Protein AF-A0A9X3XMM6-F1 (afdb_monomer_lite)

pLDDT: mean 83.28, std 13.73, range [56.25, 97.62]

Organism: NCBI:txid1559

Radius of gyration: 13.14 Å; chains: 1; bounding box: 28×25×32 Å

Foldseek 3Di:
DVVVQVCQQPPDPDPDRDDDDDLVPDPDPVVNVCCVVPNDDPDDDDD

Secondary structure (DSSP, 8-state):
-HHHHHHHHHSSSSSS------GGG---HHHHHHHHHH---------

Structure (mmCIF, N/CA/C/O backbone):
data_AF-A0A9X3XMM6-F1
#
_entry.id   AF-A0A9X3XMM6-F1
#
loop_
_atom_site.group_PDB
_atom_site.id
_atom_site.type_symbol
_atom_site.label_atom_id
_atom_site.label_alt_id
_atom_site.label_comp_id
_atom_site.label_asym_id
_atom_site.label_entity_id
_atom_site.label_seq_id
_atom_site.pdbx_PDB_ins_code
_atom_site.Cartn_x
_atom_site.Cartn_y
_atom_site.Cartn_z
_atom_site.occupancy
_atom_site.B_iso_or_equiv
_atom_site.auth_seq_id
_atom_site.auth_comp_id
_atom_site.auth_asym_id
_atom_site.auth_atom_id
_atom_site.pdbx_PDB_model_num
ATOM 1 N N . MET A 1 1 ? 6.332 15.421 1.646 1.00 57.78 1 MET A N 1
ATOM 2 C CA . MET A 1 1 ? 6.609 13.976 1.787 1.00 57.78 1 MET A CA 1
ATOM 3 C C . MET A 1 1 ? 7.591 13.700 2.924 1.00 57.78 1 MET A C 1
ATOM 5 O O . MET A 1 1 ? 7.303 12.825 3.723 1.00 57.78 1 MET A O 1
ATOM 9 N N . GLU A 1 2 ? 8.659 14.496 3.089 1.00 56.25 2 GLU A N 1
ATOM 10 C CA . GLU A 1 2 ? 9.624 14.340 4.203 1.00 56.25 2 GLU A CA 1
ATOM 11 C C . GLU A 1 2 ? 9.011 14.380 5.615 1.00 56.25 2 GLU A C 1
ATOM 13 O O . GLU A 1 2 ? 9.435 13.632 6.487 1.00 56.25 2 GLU A O 1
ATOM 18 N N . PHE A 1 3 ? 7.999 15.220 5.859 1.00 58.38 3 PHE A N 1
ATOM 19 C CA . PHE A 1 3 ? 7.461 15.391 7.215 1.00 58.38 3 PHE A CA 1
ATOM 20 C C . PHE A 1 3 ? 6.644 14.184 7.711 1.00 58.38 3 PHE A C 1
ATOM 22 O O . PHE A 1 3 ? 6.672 13.863 8.891 1.00 58.38 3 PHE A O 1
ATOM 29 N N . VAL A 1 4 ? 5.936 13.492 6.811 1.00 62.56 4 VAL A N 1
ATOM 30 C CA . VAL A 1 4 ? 5.080 12.343 7.165 1.00 62.56 4 VAL A CA 1
ATOM 31 C C . VAL A 1 4 ? 5.919 11.101 7.461 1.00 62.56 4 VAL A C 1
ATOM 33 O O . VAL A 1 4 ? 5.625 10.375 8.405 1.00 62.56 4 VAL A O 1
ATOM 36 N N . LEU A 1 5 ? 6.987 10.885 6.686 1.00 61.47 5 LEU A N 1
ATOM 37 C CA . LEU A 1 5 ? 7.913 9.768 6.885 1.00 61.47 5 LEU A CA 1
ATOM 38 C C . LEU A 1 5 ? 8.564 9.831 8.273 1.00 61.47 5 LEU A C 1
ATOM 40 O O . LEU A 1 5 ? 8.564 8.844 9.002 1.00 61.47 5 LEU A O 1
ATOM 44 N N . LYS A 1 6 ? 9.008 11.022 8.692 1.00 59.97 6 LYS A N 1
ATOM 45 C CA . LYS A 1 6 ? 9.690 11.215 9.978 1.00 59.97 6 LYS A CA 1
ATOM 46 C C . LYS A 1 6 ? 8.825 10.870 11.198 1.00 59.97 6 LYS A C 1
ATOM 48 O O . LYS A 1 6 ? 9.342 10.332 12.176 1.00 59.97 6 LYS A O 1
ATOM 53 N N . GLU A 1 7 ? 7.527 11.169 11.149 1.00 64.06 7 GLU A N 1
ATOM 54 C CA . GLU A 1 7 ? 6.590 10.845 12.236 1.00 64.06 7 GLU A CA 1
ATOM 55 C C . GLU A 1 7 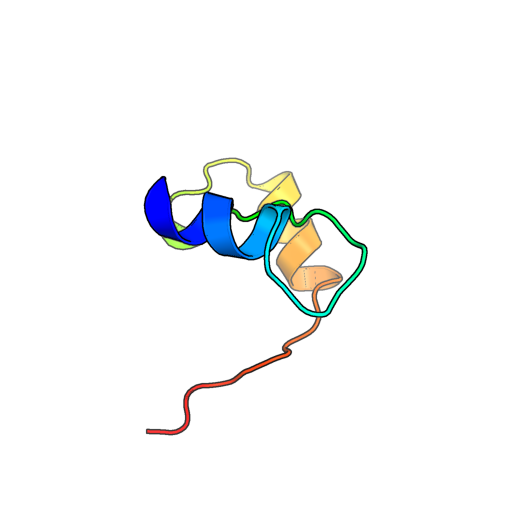? 6.321 9.335 12.334 1.00 64.06 7 GLU A C 1
ATOM 57 O O . GLU A 1 7 ? 6.232 8.788 13.434 1.00 64.06 7 GLU A O 1
ATOM 62 N N . LEU A 1 8 ? 6.264 8.640 11.195 1.00 64.06 8 LEU A N 1
ATOM 63 C CA . LEU A 1 8 ? 6.051 7.191 11.149 1.00 64.06 8 LEU A CA 1
ATOM 64 C C . LEU A 1 8 ? 7.288 6.398 11.577 1.00 64.06 8 LEU A C 1
ATOM 66 O O . LEU A 1 8 ? 7.145 5.360 12.214 1.00 64.06 8 LEU A O 1
ATOM 70 N N . GLU A 1 9 ? 8.486 6.889 11.263 1.00 65.62 9 GLU A N 1
ATOM 71 C CA . GLU A 1 9 ? 9.736 6.187 11.568 1.00 65.62 9 GLU A CA 1
ATOM 72 C C . GLU A 1 9 ? 10.135 6.246 13.051 1.00 65.62 9 GLU A C 1
ATOM 74 O O . GLU A 1 9 ? 10.769 5.312 13.531 1.00 65.62 9 GLU A O 1
ATOM 79 N N . ASN A 1 10 ? 9.792 7.312 13.790 1.00 61.25 10 ASN A N 1
ATOM 80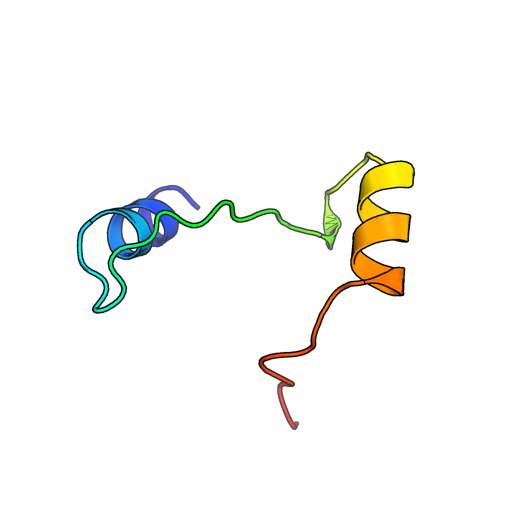 C CA . ASN A 1 10 ? 10.338 7.523 15.143 1.00 61.25 10 ASN A CA 1
ATOM 81 C C . ASN A 1 10 ? 9.322 7.897 16.238 1.00 61.25 10 ASN A C 1
ATOM 83 O O . ASN A 1 10 ? 9.720 7.973 17.400 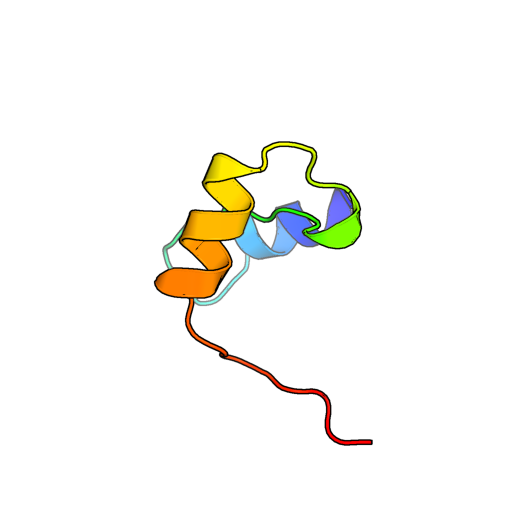1.00 61.25 10 ASN A O 1
ATOM 87 N N . GLN A 1 11 ? 8.046 8.151 15.919 1.00 67.19 11 GLN A N 1
ATOM 88 C CA . GLN A 1 11 ? 7.056 8.610 16.917 1.00 67.19 11 GLN A CA 1
ATOM 89 C C . GLN A 1 11 ? 5.743 7.809 16.935 1.00 67.19 11 GLN A C 1
ATOM 91 O O . GLN A 1 11 ? 4.851 8.091 17.737 1.00 67.19 11 GLN A O 1
ATOM 96 N N . GLY A 1 12 ? 5.612 6.786 16.086 1.00 70.06 12 GLY A N 1
ATOM 97 C CA . GLY A 1 12 ? 4.432 5.923 16.038 1.00 70.06 12 GLY A CA 1
ATOM 98 C C . GLY A 1 12 ? 4.387 4.862 17.153 1.00 70.06 12 GLY A C 1
ATOM 99 O O . GLY A 1 12 ? 5.424 4.464 17.679 1.00 70.06 12 GLY A O 1
ATOM 100 N N . PRO A 1 13 ? 3.197 4.325 17.494 1.00 77.19 13 PRO A N 1
ATOM 101 C CA . PRO A 1 13 ? 3.044 3.268 18.505 1.00 77.19 13 PRO A CA 1
ATOM 102 C C . PRO A 1 13 ? 3.567 1.892 18.052 1.00 77.19 13 PRO A C 1
ATOM 104 O O . PRO A 1 13 ? 3.515 0.930 18.818 1.00 77.19 13 PRO A O 1
ATOM 107 N N . LEU A 1 14 ? 4.014 1.768 16.799 1.00 75.81 14 LEU A N 1
ATOM 108 C CA . LEU A 1 14 ? 4.470 0.516 16.208 1.00 75.81 14 LEU A CA 1
ATOM 109 C C . LEU A 1 14 ? 6.0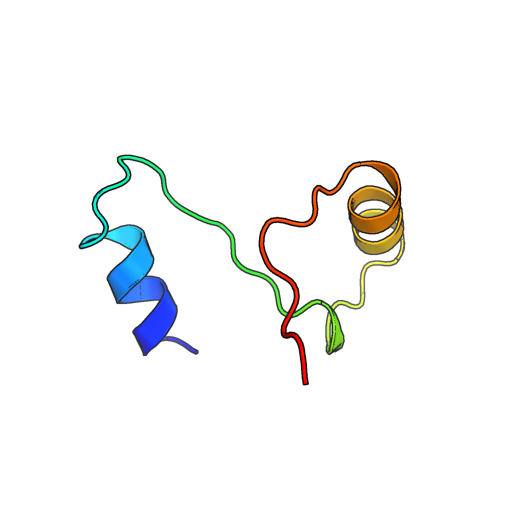03 0.476 16.200 1.00 75.81 14 LEU A C 1
ATOM 111 O O . LEU A 1 14 ? 6.620 1.431 15.738 1.00 75.81 14 LEU A O 1
ATOM 115 N N . PRO A 1 15 ? 6.635 -0.628 16.639 1.00 81.31 15 PRO A N 1
ATOM 116 C CA . PRO A 1 15 ? 8.093 -0.739 16.715 1.00 81.31 15 PRO A CA 1
ATOM 117 C C . PRO A 1 15 ? 8.743 -1.063 15.353 1.00 81.31 15 PRO A C 1
ATOM 119 O O . PRO A 1 15 ? 9.817 -1.661 15.312 1.00 81.31 15 PRO A O 1
ATOM 122 N N . TYR A 1 16 ? 8.078 -0.739 14.238 1.00 80.94 16 TYR A N 1
ATOM 123 C CA . TYR A 1 16 ? 8.504 -1.092 12.882 1.00 80.94 16 TYR A CA 1
ATOM 124 C C . TYR A 1 16 ? 8.747 0.160 12.045 1.00 80.94 16 TYR A C 1
ATOM 126 O O . TYR A 1 16 ? 7.967 1.107 12.100 1.00 80.94 16 TYR A O 1
ATOM 134 N N . LEU A 1 17 ? 9.795 0.118 11.222 1.00 79.19 17 LEU A N 1
ATOM 135 C CA . LEU A 1 17 ? 10.022 1.103 10.170 1.00 79.19 17 LEU A CA 1
ATOM 136 C C . LEU A 1 17 ? 9.183 0.733 8.946 1.00 79.19 17 LEU A C 1
ATOM 138 O O . LEU A 1 17 ? 9.140 -0.433 8.545 1.00 79.19 17 LEU A O 1
ATOM 142 N N . PHE A 1 18 ? 8.521 1.728 8.363 1.00 82.81 18 PHE A N 1
ATOM 143 C CA . PHE A 1 18 ? 7.680 1.554 7.185 1.00 82.81 18 PHE A CA 1
ATOM 144 C C . PHE A 1 18 ? 8.383 2.107 5.954 1.00 82.81 18 PHE A C 1
ATOM 146 O O . PHE A 1 18 ? 8.776 3.268 5.938 1.00 82.81 18 PHE A O 1
ATOM 153 N N . ASP A 1 19 ? 8.468 1.290 4.909 1.00 85.31 19 ASP A N 1
ATOM 154 C CA . ASP A 1 19 ? 8.750 1.779 3.564 1.00 85.31 19 ASP A CA 1
ATOM 155 C C . ASP A 1 19 ? 7.433 2.235 2.922 1.00 85.31 19 ASP A C 1
ATOM 157 O O . ASP A 1 19 ? 6.453 1.483 2.887 1.00 85.31 19 ASP A O 1
ATOM 161 N N . ILE A 1 20 ? 7.388 3.488 2.467 1.00 86.56 20 ILE A N 1
ATOM 162 C CA . ILE A 1 20 ? 6.189 4.110 1.904 1.00 86.56 20 ILE A CA 1
ATOM 163 C C . ILE A 1 20 ? 6.497 4.558 0.489 1.00 86.56 20 ILE A C 1
ATOM 165 O O . ILE A 1 20 ? 7.356 5.404 0.252 1.00 86.56 20 ILE A O 1
ATOM 169 N N . VAL A 1 21 ? 5.708 4.041 -0.445 1.00 88.50 21 VAL A N 1
ATOM 170 C CA . VAL A 1 21 ? 5.808 4.365 -1.864 1.00 88.50 21 VAL A CA 1
ATOM 171 C C . VAL A 1 21 ? 4.516 5.008 -2.355 1.00 88.50 21 VAL A C 1
ATOM 173 O O . VAL A 1 21 ? 3.417 4.610 -1.966 1.00 88.50 21 VAL A O 1
ATOM 176 N N . ASP A 1 22 ? 4.639 5.994 -3.242 1.00 90.69 22 ASP A N 1
ATOM 177 C CA . ASP A 1 22 ? 3.497 6.511 -3.993 1.00 90.69 22 ASP A CA 1
ATOM 178 C C . ASP A 1 22 ? 3.228 5.600 -5.194 1.00 90.69 22 ASP A C 1
ATOM 180 O O . ASP A 1 22 ? 3.938 5.627 -6.203 1.00 90.69 22 ASP A O 1
ATOM 184 N N . TYR A 1 23 ? 2.175 4.793 -5.084 1.00 91.44 23 TYR A N 1
ATOM 185 C CA . TYR A 1 23 ? 1.784 3.840 -6.118 1.00 91.44 23 TYR A CA 1
ATOM 186 C C . TYR A 1 23 ? 1.464 4.517 -7.467 1.00 91.44 23 TYR A C 1
ATOM 188 O O . TYR A 1 23 ? 1.694 3.927 -8.526 1.00 91.44 23 TYR A O 1
ATOM 196 N N . THR A 1 24 ? 0.983 5.768 -7.459 1.00 90.19 24 THR A N 1
ATOM 197 C CA . THR A 1 24 ? 0.606 6.490 -8.688 1.00 90.19 24 THR A CA 1
ATOM 198 C C . THR A 1 24 ? 1.814 6.869 -9.547 1.00 90.19 24 THR A C 1
ATOM 200 O O . THR A 1 24 ? 1.712 6.860 -10.772 1.00 90.19 24 THR A O 1
ATOM 203 N N . HIS A 1 25 ? 2.974 7.094 -8.924 1.00 93.25 25 HIS A N 1
ATOM 204 C CA . HIS A 1 25 ? 4.227 7.466 -9.593 1.00 93.25 25 HIS A CA 1
ATOM 205 C C . HIS A 1 25 ? 5.253 6.320 -9.648 1.00 93.25 25 HIS A C 1
ATOM 207 O O . HIS A 1 25 ? 6.389 6.514 -10.084 1.00 93.25 25 HIS A O 1
ATOM 213 N N . LEU A 1 26 ? 4.878 5.115 -9.209 1.00 92.06 26 LEU A N 1
ATOM 214 C CA . LEU A 1 26 ? 5.759 3.953 -9.226 1.00 92.06 26 LEU A CA 1
ATOM 215 C C . LEU A 1 26 ? 5.932 3.418 -10.663 1.00 92.06 26 LEU A C 1
ATOM 217 O O . LEU A 1 26 ? 4.976 2.943 -11.271 1.00 92.06 26 LEU A O 1
ATOM 221 N N . ASN A 1 27 ? 7.159 3.453 -11.191 1.00 93.75 27 ASN A N 1
ATOM 222 C CA . ASN A 1 27 ? 7.482 3.030 -12.567 1.00 93.75 27 ASN A CA 1
ATOM 223 C C . ASN A 1 27 ? 7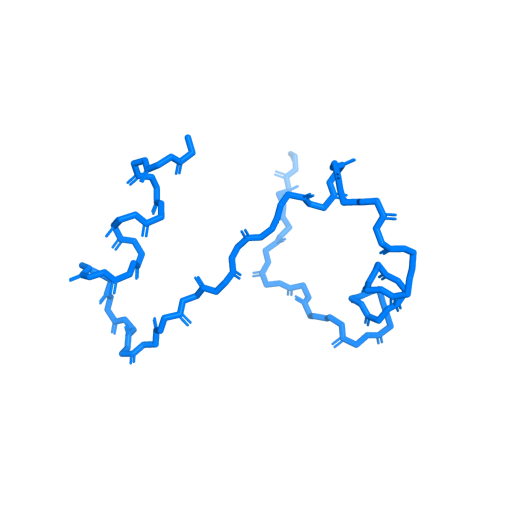.973 1.573 -12.684 1.00 93.75 27 ASN A C 1
ATOM 225 O O . ASN A 1 27 ? 8.399 1.149 -13.752 1.00 93.75 27 ASN A O 1
ATOM 229 N N . ASN A 1 28 ? 7.972 0.816 -11.583 1.00 96.00 28 ASN A N 1
ATOM 230 C CA . ASN A 1 28 ? 8.379 -0.588 -11.578 1.00 96.00 28 ASN A CA 1
ATOM 231 C C . ASN A 1 28 ? 7.144 -1.496 -11.691 1.00 96.00 28 ASN A C 1
ATOM 233 O O . ASN A 1 28 ? 6.432 -1.711 -10.706 1.00 96.00 28 ASN A O 1
ATOM 237 N N . ASP A 1 29 ? 6.916 -2.032 -12.889 1.00 95.00 29 ASP A N 1
ATOM 238 C CA . ASP A 1 29 ? 5.749 -2.862 -13.212 1.00 95.00 29 ASP A CA 1
ATOM 239 C C . ASP A 1 29 ? 5.729 -4.206 -12.466 1.00 95.00 29 ASP A C 1
ATOM 241 O O . ASP A 1 29 ? 4.658 -4.721 -12.130 1.00 95.00 29 ASP A O 1
ATOM 245 N N . GLU A 1 30 ? 6.901 -4.767 -12.158 1.00 96.81 30 GLU A N 1
ATOM 246 C CA . GLU A 1 30 ? 7.015 -6.014 -11.396 1.00 96.81 30 GLU A CA 1
ATOM 247 C C . GLU A 1 30 ? 6.585 -5.798 -9.941 1.00 96.81 30 GLU A C 1
ATOM 249 O O . GLU A 1 30 ? 5.793 -6.574 -9.396 1.00 96.81 30 GLU A O 1
ATOM 254 N N . LEU A 1 31 ? 7.040 -4.699 -9.331 1.00 94.81 31 LEU A N 1
ATOM 255 C CA . LEU A 1 31 ? 6.641 -4.336 -7.973 1.00 94.81 31 LEU A CA 1
ATOM 256 C C . LEU A 1 31 ? 5.142 -4.028 -7.900 1.00 94.81 31 LEU A C 1
ATOM 258 O O . LEU A 1 31 ? 4.471 -4.514 -6.989 1.00 94.81 31 LEU A O 1
ATOM 262 N N . LYS A 1 32 ? 4.599 -3.287 -8.874 1.00 95.56 32 LYS A N 1
ATOM 263 C CA . LYS A 1 32 ? 3.152 -3.037 -8.974 1.00 95.56 32 LYS A CA 1
ATOM 264 C C . LYS A 1 32 ? 2.359 -4.339 -9.039 1.00 95.56 32 LYS A C 1
ATOM 266 O O . LYS A 1 32 ? 1.495 -4.568 -8.198 1.00 95.56 32 LYS A O 1
ATOM 271 N N . SER A 1 33 ? 2.737 -5.239 -9.947 1.00 96.88 33 SER A N 1
ATOM 272 C CA . SER A 1 33 ? 2.086 -6.548 -10.090 1.00 96.88 33 SER A CA 1
ATOM 273 C C . SER A 1 33 ? 2.164 -7.386 -8.809 1.00 96.88 33 SER A C 1
ATOM 275 O O . SER A 1 33 ? 1.226 -8.113 -8.471 1.00 96.88 33 SER A O 1
ATOM 277 N N . HIS A 1 34 ? 3.273 -7.301 -8.068 1.00 96.88 34 HIS A N 1
ATOM 278 C CA . HIS A 1 34 ? 3.395 -7.969 -6.777 1.00 96.88 34 HIS A CA 1
ATOM 279 C C . HIS A 1 34 ? 2.441 -7.378 -5.732 1.00 96.88 34 HIS A C 1
ATOM 281 O O . HIS A 1 34 ? 1.746 -8.141 -5.057 1.00 96.88 34 HIS A O 1
ATOM 287 N N . ILE A 1 35 ? 2.395 -6.047 -5.612 1.00 95.19 35 ILE A N 1
ATOM 288 C CA . ILE A 1 35 ? 1.491 -5.337 -4.696 1.00 95.19 35 ILE A CA 1
ATOM 289 C C . ILE A 1 35 ? 0.036 -5.699 -5.006 1.00 95.19 35 ILE A C 1
ATOM 291 O O . ILE A 1 35 ? -0.703 -6.036 -4.085 1.00 95.19 35 ILE A O 1
ATOM 295 N N . ASP A 1 36 ? -0.360 -5.725 -6.277 1.00 95.31 36 ASP A N 1
ATOM 296 C CA . ASP A 1 36 ? -1.739 -6.038 -6.675 1.00 95.31 36 ASP A CA 1
ATOM 297 C C . ASP A 1 36 ? -2.133 -7.480 -6.332 1.00 95.31 36 ASP A C 1
ATOM 299 O O . ASP A 1 36 ? -3.262 -7.755 -5.924 1.00 95.31 36 ASP A O 1
ATOM 303 N N . ARG A 1 37 ? -1.194 -8.420 -6.476 1.00 97.62 37 ARG A N 1
ATOM 304 C CA . ARG A 1 37 ? -1.435 -9.847 -6.231 1.00 97.62 37 ARG A CA 1
ATOM 305 C C . ARG A 1 37 ? -1.387 -10.227 -4.749 1.00 97.62 37 ARG A C 1
ATOM 307 O O . ARG A 1 37 ? -2.117 -11.127 -4.338 1.00 97.62 37 ARG A O 1
ATOM 314 N N . ALA A 1 38 ? -0.480 -9.632 -3.974 1.00 97.31 38 ALA A N 1
ATOM 315 C CA . ALA A 1 38 ? -0.165 -10.058 -2.604 1.00 97.31 38 ALA A CA 1
ATOM 316 C C . ALA A 1 38 ? -0.524 -9.022 -1.525 1.00 97.31 38 ALA A C 1
ATOM 318 O O . ALA A 1 38 ? -0.531 -9.351 -0.334 1.00 97.31 38 ALA A O 1
ATOM 319 N N . GLY A 1 39 ? -0.804 -7.781 -1.923 1.00 94.31 39 GLY A N 1
ATOM 320 C CA . GLY A 1 39 ? -1.149 -6.688 -1.026 1.00 94.31 39 GLY A CA 1
ATOM 321 C C . GLY A 1 39 ? -2.462 -6.923 -0.282 1.00 94.31 39 GLY A C 1
ATOM 322 O O . GLY A 1 39 ? -3.335 -7.682 -0.704 1.00 94.31 39 GLY A O 1
ATOM 323 N N . LYS A 1 40 ? -2.604 -6.251 0.862 1.00 95.94 40 LYS A N 1
ATOM 324 C CA . LYS A 1 40 ? -3.823 -6.276 1.676 1.00 95.94 40 LYS A CA 1
ATOM 325 C C . LYS A 1 40 ? -4.361 -4.867 1.828 1.00 95.94 40 LYS A C 1
ATOM 327 O O . LYS A 1 40 ? -3.623 -3.948 2.176 1.00 95.94 40 LYS A O 1
ATOM 332 N N . VAL A 1 41 ? -5.661 -4.715 1.615 1.00 94.12 41 VAL A N 1
ATOM 333 C CA . VAL A 1 41 ? -6.338 -3.437 1.811 1.00 94.12 41 VAL A CA 1
ATOM 334 C C . VAL A 1 41 ? -6.571 -3.222 3.304 1.00 94.12 41 VAL A C 1
ATOM 336 O O . VAL A 1 41 ? -7.339 -3.948 3.929 1.00 94.12 41 VAL A O 1
ATOM 339 N N . ILE A 1 42 ? -5.888 -2.230 3.874 1.00 93.00 42 ILE A N 1
ATOM 340 C CA . ILE A 1 42 ? -6.002 -1.858 5.295 1.00 93.00 42 ILE A CA 1
ATOM 341 C C . ILE A 1 42 ? -6.974 -0.696 5.534 1.00 93.00 42 ILE A C 1
ATOM 343 O O . ILE A 1 42 ? -7.461 -0.517 6.646 1.00 93.00 42 ILE A O 1
ATOM 347 N N . TYR A 1 43 ? -7.262 0.092 4.497 1.00 93.88 43 TYR A N 1
ATOM 348 C CA . TYR A 1 43 ? -8.173 1.228 4.551 1.00 93.88 43 TYR A CA 1
ATOM 349 C C . TYR A 1 43 ? -8.774 1.484 3.166 1.00 93.88 43 TYR A C 1
ATOM 351 O O . TYR A 1 43 ? -8.062 1.477 2.163 1.00 93.88 43 TYR A O 1
ATOM 359 N N . ILE A 1 44 ? -10.082 1.735 3.124 1.00 94.94 44 ILE A N 1
ATOM 360 C CA . ILE A 1 44 ? -10.812 2.191 1.939 1.00 94.94 44 ILE A CA 1
ATOM 361 C C . ILE A 1 44 ? -11.547 3.456 2.356 1.00 94.94 44 ILE A C 1
ATOM 363 O O . ILE A 1 44 ? -12.311 3.444 3.323 1.00 94.94 44 ILE A O 1
ATOM 367 N N . LYS A 1 45 ? -11.324 4.557 1.636 1.00 93.50 45 LYS A N 1
ATOM 368 C CA . LYS A 1 45 ? -12.095 5.778 1.852 1.00 93.50 45 LYS A CA 1
ATOM 369 C C . LYS A 1 45 ? -13.506 5.563 1.305 1.00 93.50 45 LYS A C 1
ATOM 371 O O . LYS A 1 45 ? -13.708 5.604 0.094 1.00 93.50 45 LYS A O 1
ATOM 376 N N . ASN A 1 46 ? -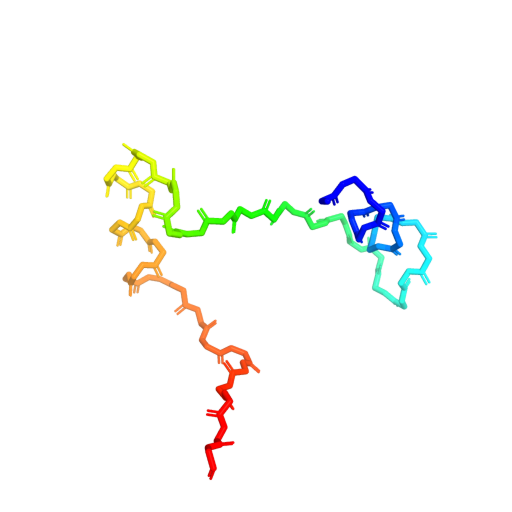14.470 5.350 2.193 1.00 87.44 46 ASN A N 1
ATOM 377 C CA . ASN A 1 46 ? -15.882 5.395 1.824 1.00 87.44 46 ASN A CA 1
ATOM 378 C C . ASN A 1 46 ? -16.268 6.860 1.580 1.00 87.44 46 ASN A C 1
ATOM 380 O O . ASN A 1 46 ? -15.905 7.733 2.373 1.00 87.44 46 ASN A O 1
ATOM 384 N N . SER A 1 47 ? -16.901 7.118 0.436 1.00 71.88 47 SER A N 1
ATOM 385 C CA . SER A 1 47 ? -17.376 8.452 0.041 1.00 71.88 47 SER A CA 1
ATOM 386 C C . SER A 1 47 ? -18.670 8.822 0.748 1.00 71.88 47 SER A C 1
ATOM 388 O O . SER A 1 47 ? -19.444 7.888 1.055 1.00 71.88 47 SER A O 1
#

Sequence (47 aa):
MEFVLKELENQGPLPYLFDIVDYTHLNNDELKSHIDRAGKVIYIKNS